Protein AF-A0A7W0PDH3-F1 (afdb_monomer)

Radius of gyration: 21.45 Å; Cα contacts (8 Å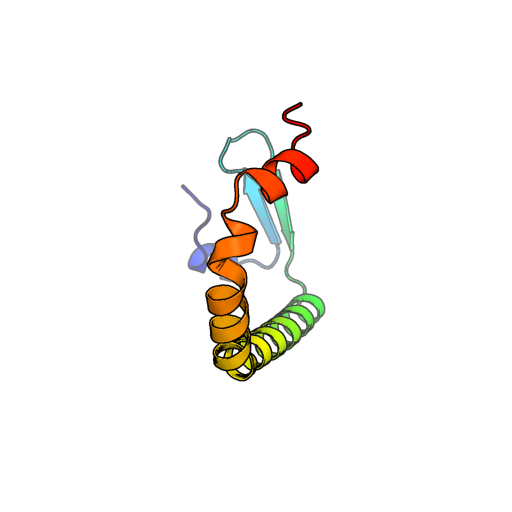, |Δi|>4): 36; chains: 1; bounding box: 40×27×57 Å

Mean predicted aligned error: 6.35 Å

Nearest PDB structures (foldseek):
  8vwi-assembly1_S  TM=2.831E-01  e=6.087E+00  Autographa californica multiple nucleopolyhedrovirus
  8vwj-assembly1_S  TM=2.519E-01  e=3.580E+00  Autographa californica multiple nucleopolyhedrovirus

pLDDT: mean 91.14, std 8.57, range [54.97, 98.75]

Foldseek 3Di:
DQDDPVVCVVDQWDWDQDPVRPDTDIDGDDPVVVVVVVVVVVVVVVVCVVCVVVVVVVCVVCVCVVPDPVNVCVVVVPD

Structure (mmCIF, N/CA/C/O backbone):
data_AF-A0A7W0PDH3-F1
#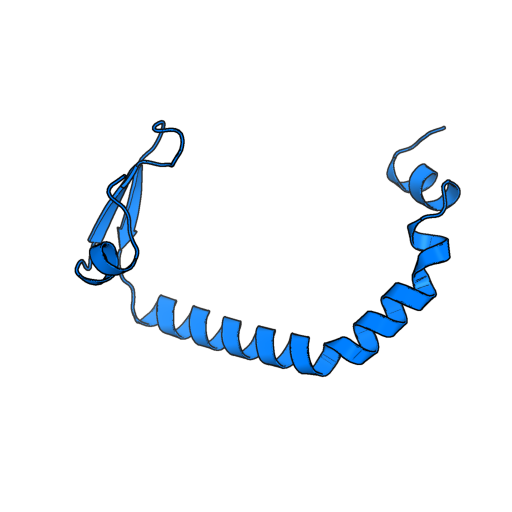
_entry.id   AF-A0A7W0PDH3-F1
#
loop_
_atom_site.group_PDB
_atom_site.id
_atom_site.type_symbol
_atom_site.label_atom_id
_atom_site.label_alt_id
_atom_site.label_comp_id
_atom_site.label_asym_id
_atom_site.label_entity_id
_atom_site.label_seq_id
_atom_site.pdbx_PDB_ins_code
_atom_site.Cartn_x
_atom_site.Cartn_y
_atom_site.Cartn_z
_atom_site.occupancy
_atom_site.B_iso_or_equiv
_atom_site.auth_seq_id
_atom_site.auth_comp_id
_atom_site.auth_asym_id
_atom_site.auth_atom_id
_atom_site.pdbx_PDB_model_num
ATOM 1 N N . MET A 1 1 ? 13.185 17.024 -11.413 1.00 54.97 1 MET A N 1
ATOM 2 C CA . MET A 1 1 ? 11.949 16.202 -11.358 1.00 54.97 1 MET A CA 1
ATOM 3 C C . MET A 1 1 ? 11.655 15.612 -12.742 1.00 54.97 1 MET A C 1
ATOM 5 O O . MET A 1 1 ? 10.982 16.262 -13.535 1.00 54.97 1 MET A O 1
ATOM 9 N N . HIS A 1 2 ? 12.172 14.418 -13.067 1.00 61.66 2 HIS A N 1
ATOM 10 C CA . HIS A 1 2 ? 12.116 13.857 -14.436 1.00 61.66 2 HIS A CA 1
ATOM 11 C C . HIS A 1 2 ? 11.371 12.515 -14.574 1.00 61.66 2 HIS A C 1
ATOM 13 O O . HIS A 1 2 ? 11.429 11.894 -15.627 1.00 61.66 2 HIS A O 1
ATOM 19 N N . THR A 1 3 ? 10.580 12.106 -13.578 1.00 76.44 3 THR A N 1
ATOM 20 C CA . THR A 1 3 ? 10.011 10.745 -13.535 1.00 76.44 3 THR A CA 1
ATOM 21 C C . THR A 1 3 ? 8.488 10.741 -13.382 1.00 76.44 3 THR A C 1
ATOM 23 O O . THR A 1 3 ? 7.942 10.261 -12.395 1.00 76.44 3 THR A O 1
ATOM 26 N N . ARG A 1 4 ? 7.767 11.335 -14.339 1.00 86.56 4 ARG A N 1
ATOM 27 C CA . ARG A 1 4 ? 6.289 11.369 -14.311 1.00 86.56 4 ARG A CA 1
ATOM 28 C C . ARG A 1 4 ? 5.724 10.181 -15.082 1.00 86.56 4 ARG A C 1
ATOM 30 O O . ARG A 1 4 ? 6.319 9.751 -16.070 1.00 86.56 4 ARG A O 1
ATOM 37 N N . TRP A 1 5 ? 4.564 9.680 -14.661 1.00 85.81 5 TRP A N 1
ATOM 38 C CA . TRP A 1 5 ? 3.986 8.442 -15.199 1.00 85.81 5 TRP A CA 1
ATOM 39 C C . TRP A 1 5 ? 3.751 8.490 -16.720 1.00 85.81 5 TRP A C 1
ATOM 41 O O . TRP A 1 5 ? 4.015 7.508 -17.407 1.00 85.81 5 TRP A O 1
ATOM 51 N N . TRP A 1 6 ? 3.359 9.647 -17.269 1.00 86.31 6 TRP A N 1
ATOM 52 C CA . TRP A 1 6 ? 3.147 9.837 -18.714 1.00 86.31 6 TRP A CA 1
ATOM 53 C C . TRP A 1 6 ? 4.437 9.928 -19.539 1.00 86.31 6 TRP A C 1
ATOM 55 O O . TRP A 1 6 ? 4.390 9.862 -20.767 1.00 86.31 6 TRP A O 1
ATOM 65 N N . MET A 1 7 ? 5.583 10.139 -18.886 1.00 87.94 7 MET A N 1
ATOM 66 C CA . MET A 1 7 ? 6.892 10.106 -19.539 1.00 87.94 7 MET A CA 1
ATOM 67 C C . MET A 1 7 ? 7.439 8.681 -19.524 1.00 87.94 7 MET A C 1
ATOM 69 O O . MET A 1 7 ? 7.831 8.178 -20.570 1.00 87.94 7 MET A O 1
ATOM 73 N N . LEU A 1 8 ? 7.379 8.001 -18.374 1.00 86.94 8 LEU A N 1
ATOM 74 C CA . LEU A 1 8 ? 7.826 6.610 -18.247 1.00 86.94 8 LEU A CA 1
ATOM 75 C C . LEU A 1 8 ? 7.012 5.632 -19.101 1.00 86.94 8 LEU A C 1
ATOM 77 O O . LEU A 1 8 ? 7.569 4.675 -19.631 1.00 86.94 8 LEU A O 1
ATOM 81 N N . SER A 1 9 ? 5.714 5.881 -19.292 1.00 85.50 9 SER A N 1
ATOM 82 C CA . SER A 1 9 ? 4.863 5.017 -20.118 1.00 85.50 9 SER A CA 1
ATOM 83 C C . SER A 1 9 ? 5.312 4.928 -21.581 1.00 85.50 9 SER A C 1
ATOM 85 O O . SER A 1 9 ? 4.954 3.977 -22.274 1.00 85.50 9 SER A O 1
ATOM 87 N N . ARG A 1 10 ? 6.144 5.862 -22.054 1.00 87.50 10 ARG A N 1
ATOM 88 C CA . ARG A 1 10 ? 6.682 5.864 -23.422 1.00 87.50 10 ARG A CA 1
ATOM 89 C C . ARG A 1 10 ? 7.910 4.966 -23.608 1.00 87.50 10 ARG A C 1
ATOM 91 O O . ARG A 1 10 ? 8.261 4.698 -24.748 1.00 87.50 10 ARG A O 1
ATOM 98 N N . TYR A 1 11 ? 8.537 4.489 -22.529 1.00 88.31 11 TYR A N 1
ATOM 99 C CA . TYR A 1 11 ? 9.782 3.712 -22.581 1.00 88.31 11 TYR A CA 1
ATOM 100 C C . TYR A 1 11 ? 9.597 2.298 -22.026 1.00 88.31 11 TYR A C 1
ATOM 102 O O . TYR A 1 11 ? 8.965 2.113 -20.986 1.00 88.31 11 TYR A O 1
ATOM 110 N N . ASP A 1 12 ? 10.179 1.295 -22.684 1.00 87.06 12 ASP A N 1
ATOM 111 C CA . ASP A 1 12 ? 10.203 -0.089 -22.181 1.00 87.06 12 ASP A CA 1
ATOM 112 C C . ASP A 1 12 ? 11.248 -0.312 -21.078 1.00 87.06 12 ASP A C 1
ATOM 114 O O . ASP A 1 12 ? 11.179 -1.299 -20.350 1.00 87.06 12 ASP A O 1
ATOM 118 N N . SER A 1 13 ? 12.205 0.606 -20.942 1.00 89.38 13 SER A N 1
ATOM 119 C CA . SER A 1 13 ? 13.291 0.548 -19.969 1.00 89.38 13 SER A CA 1
ATOM 120 C C . SER A 1 13 ? 13.676 1.963 -19.531 1.00 89.38 13 SER A C 1
ATOM 122 O O . SER A 1 13 ? 13.832 2.843 -20.379 1.00 89.38 13 SER A O 1
ATOM 124 N N . ALA A 1 14 ? 13.819 2.198 -18.226 1.00 89.81 14 ALA A N 1
ATOM 125 C CA . ALA A 1 14 ? 14.252 3.479 -17.674 1.00 89.81 14 ALA A CA 1
ATOM 126 C C . ALA A 1 14 ? 15.073 3.294 -16.392 1.00 89.81 14 ALA A C 1
ATOM 128 O O . ALA A 1 14 ? 14.692 2.530 -15.505 1.00 89.81 14 ALA A O 1
ATOM 129 N N . LEU A 1 15 ? 16.172 4.039 -16.275 1.00 90.31 15 LEU A N 1
ATOM 130 C CA . LEU A 1 15 ? 16.870 4.236 -15.007 1.00 90.31 15 LEU A CA 1
ATOM 131 C C . LEU A 1 15 ? 16.264 5.444 -14.301 1.00 90.31 15 LEU A C 1
ATOM 133 O O . LEU A 1 15 ? 16.136 6.522 -14.881 1.00 90.31 15 LEU A O 1
ATOM 137 N N . VAL A 1 16 ? 15.873 5.250 -13.050 1.00 85.69 16 VAL A N 1
ATOM 138 C CA . VAL A 1 16 ? 15.226 6.274 -12.238 1.00 85.69 16 VAL A CA 1
ATOM 139 C C . VAL A 1 16 ? 16.026 6.447 -10.964 1.00 85.69 16 VAL A C 1
ATOM 141 O O . VAL A 1 16 ? 16.146 5.517 -10.170 1.00 85.69 16 VAL A O 1
ATOM 144 N N . THR A 1 17 ? 16.540 7.653 -10.754 1.00 87.94 17 THR A N 1
ATOM 145 C CA . THR A 1 17 ? 17.164 8.024 -9.486 1.00 87.94 17 THR A CA 1
ATOM 146 C C . THR A 1 17 ? 16.119 8.039 -8.373 1.00 87.94 17 THR A C 1
ATOM 148 O O . THR A 1 17 ? 15.014 8.562 -8.560 1.00 87.94 17 THR A O 1
ATOM 151 N N . THR A 1 18 ? 16.465 7.467 -7.224 1.00 86.56 18 THR A N 1
ATOM 152 C CA . THR A 1 18 ? 15.629 7.483 -6.023 1.00 86.56 18 THR A CA 1
ATOM 153 C C . THR A 1 18 ? 15.374 8.911 -5.541 1.00 86.56 18 THR A C 1
ATOM 155 O O . THR A 1 18 ? 16.093 9.849 -5.889 1.00 86.56 18 THR A O 1
ATOM 158 N N . ALA A 1 19 ? 14.310 9.096 -4.755 1.00 85.00 19 ALA A N 1
ATOM 159 C CA . ALA A 1 19 ? 13.883 10.425 -4.311 1.00 85.00 19 ALA A CA 1
ATOM 160 C C . ALA A 1 19 ? 14.943 11.150 -3.461 1.00 85.00 19 ALA A C 1
ATOM 162 O O . ALA A 1 19 ? 15.017 12.375 -3.494 1.00 85.00 19 ALA A O 1
ATOM 163 N N . ASP A 1 20 ? 15.769 10.394 -2.741 1.00 86.50 20 ASP A N 1
ATOM 164 C CA . ASP A 1 20 ? 16.894 10.865 -1.932 1.00 86.50 20 ASP A CA 1
ATOM 165 C C . ASP A 1 20 ? 18.203 11.021 -2.732 1.00 86.50 20 ASP A C 1
ATOM 167 O O . ASP A 1 20 ? 19.204 11.481 -2.191 1.00 86.50 20 ASP A O 1
ATOM 171 N N . GLY A 1 21 ? 18.214 10.669 -4.022 1.00 83.62 21 GLY A N 1
ATOM 172 C CA . GLY A 1 21 ? 19.368 10.845 -4.906 1.00 83.62 21 GLY A CA 1
ATOM 173 C C . GLY A 1 21 ? 20.484 9.812 -4.737 1.00 83.62 21 GLY A C 1
ATOM 174 O O . GLY A 1 21 ? 21.488 9.895 -5.443 1.00 83.62 21 GLY A O 1
ATOM 175 N N . THR A 1 22 ? 20.334 8.857 -3.821 1.00 88.69 22 THR A N 1
ATOM 176 C CA . THR A 1 22 ? 21.425 7.969 -3.389 1.00 88.69 22 THR A CA 1
ATOM 177 C C . THR A 1 22 ? 21.576 6.722 -4.255 1.00 88.69 22 THR A C 1
ATOM 179 O O . THR A 1 22 ? 22.651 6.124 -4.289 1.00 88.69 22 THR A O 1
ATOM 182 N N . ALA A 1 23 ? 20.527 6.335 -4.982 1.00 86.31 23 ALA A N 1
ATOM 183 C CA . ALA A 1 23 ? 20.507 5.122 -5.784 1.00 86.31 23 ALA A CA 1
ATOM 184 C C . ALA A 1 23 ? 19.775 5.316 -7.119 1.00 86.31 23 ALA A C 1
ATOM 186 O O . ALA A 1 23 ? 19.096 6.316 -7.362 1.00 86.31 23 ALA A O 1
ATOM 187 N N . GLN A 1 24 ? 19.916 4.326 -8.000 1.00 87.25 24 GLN A N 1
ATOM 188 C CA . GLN A 1 24 ? 19.159 4.221 -9.242 1.00 87.25 24 GLN A CA 1
ATOM 189 C C . GLN A 1 24 ? 18.432 2.881 -9.287 1.00 87.25 24 GLN A C 1
ATOM 191 O O . GLN A 1 24 ? 19.032 1.830 -9.071 1.00 87.25 24 GLN A O 1
ATOM 196 N N . SER A 1 25 ? 17.146 2.928 -9.609 1.00 88.94 25 SER A N 1
ATOM 197 C CA . SER A 1 25 ? 16.320 1.752 -9.857 1.00 88.94 25 SER A CA 1
ATOM 198 C C . SER A 1 25 ? 16.116 1.584 -11.353 1.00 88.94 25 SER A C 1
ATOM 200 O O . SER A 1 25 ? 15.757 2.535 -12.055 1.00 88.94 25 SER A O 1
ATOM 202 N N . TRP A 1 26 ? 16.322 0.365 -11.843 1.00 90.75 26 TRP A N 1
ATOM 203 C CA . TRP A 1 26 ? 16.030 0.012 -13.223 1.00 90.75 26 TRP A CA 1
ATOM 204 C C . TRP A 1 26 ? 14.598 -0.504 -13.347 1.00 90.75 26 TRP A C 1
ATOM 206 O O . TRP A 1 26 ? 14.230 -1.516 -12.754 1.00 90.75 26 TRP A O 1
ATOM 216 N N . TYR A 1 27 ? 13.789 0.202 -14.130 1.00 89.56 27 TYR A N 1
ATOM 217 C CA . TYR A 1 27 ? 12.432 -0.197 -14.467 1.00 89.56 27 TYR A CA 1
ATOM 218 C C . TYR A 1 27 ? 12.407 -0.755 -15.880 1.00 89.56 27 TYR A C 1
ATOM 220 O O . TYR A 1 27 ? 12.648 -0.018 -16.833 1.00 89.56 27 TYR A O 1
ATOM 228 N N . GLN A 1 28 ? 12.069 -2.035 -16.008 1.00 92.75 28 GLN A N 1
ATOM 229 C CA . GLN A 1 28 ? 11.838 -2.693 -17.286 1.00 92.75 28 GLN A CA 1
ATOM 230 C C . GLN A 1 28 ? 10.388 -3.162 -17.372 1.00 92.75 28 GLN A C 1
ATOM 232 O O . GLN A 1 28 ? 9.820 -3.687 -16.412 1.00 92.75 28 GLN A O 1
ATOM 237 N N . ARG A 1 29 ? 9.771 -2.958 -18.532 1.00 93.31 29 ARG A N 1
ATOM 238 C CA . ARG A 1 29 ? 8.398 -3.374 -18.783 1.00 93.31 29 ARG A CA 1
ATOM 239 C C . ARG A 1 29 ? 8.327 -4.875 -19.026 1.00 93.31 29 ARG A C 1
ATOM 241 O O . ARG A 1 29 ? 8.904 -5.384 -19.979 1.00 93.31 29 ARG A O 1
ATOM 248 N N . ASP A 1 30 ? 7.524 -5.545 -18.210 1.00 94.75 30 ASP A N 1
ATOM 249 C CA . ASP A 1 30 ? 7.138 -6.940 -18.399 1.00 94.75 30 ASP A CA 1
ATOM 250 C C . ASP A 1 30 ? 5.599 -7.044 -18.443 1.00 94.75 30 ASP A C 1
ATOM 252 O O . ASP A 1 30 ? 4.933 -6.915 -17.407 1.00 94.75 30 ASP A O 1
ATOM 256 N N . PRO A 1 31 ? 5.004 -7.261 -19.634 1.00 93.81 31 PRO A N 1
ATOM 257 C CA . PRO A 1 31 ? 3.557 -7.387 -19.790 1.00 93.81 31 PRO A CA 1
ATOM 258 C C . PRO A 1 31 ? 2.939 -8.560 -19.020 1.00 93.81 31 PRO A C 1
ATOM 260 O O . PRO A 1 31 ? 1.783 -8.457 -18.602 1.00 93.81 31 PRO A O 1
ATOM 263 N N . ALA A 1 32 ? 3.664 -9.668 -18.838 1.00 97.31 32 ALA A N 1
ATOM 264 C CA . ALA A 1 32 ? 3.156 -10.836 -18.122 1.00 97.31 32 ALA A CA 1
ATOM 265 C C . ALA A 1 32 ? 3.062 -10.536 -16.622 1.00 97.31 32 ALA A C 1
ATO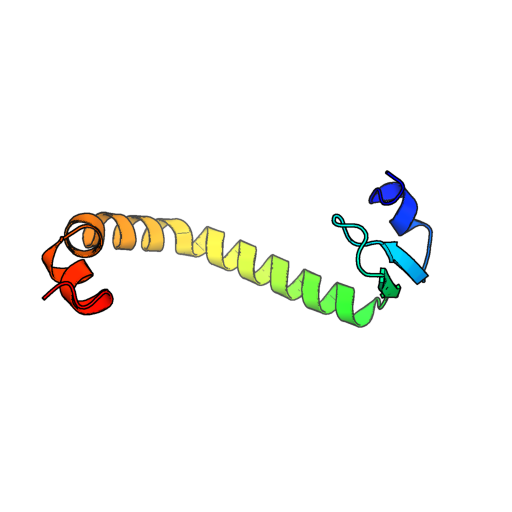M 267 O O . ALA A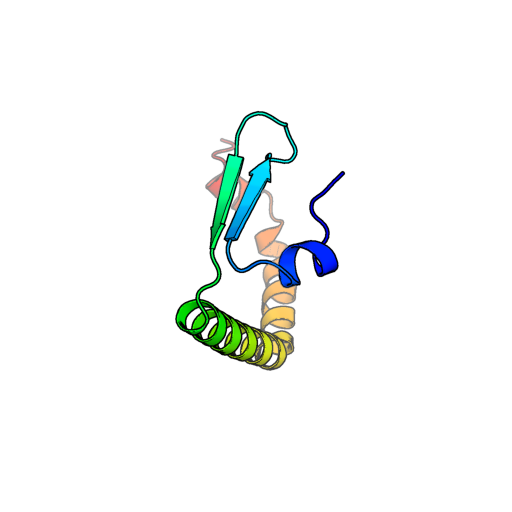 1 32 ? 1.997 -10.708 -16.018 1.00 97.31 32 ALA A O 1
ATOM 268 N N . THR A 1 33 ? 4.136 -9.984 -16.052 1.00 96.69 33 THR A N 1
ATOM 269 C CA . THR A 1 33 ? 4.158 -9.526 -14.657 1.00 96.69 33 THR A CA 1
ATOM 270 C C . THR A 1 33 ? 3.098 -8.452 -14.410 1.00 96.69 33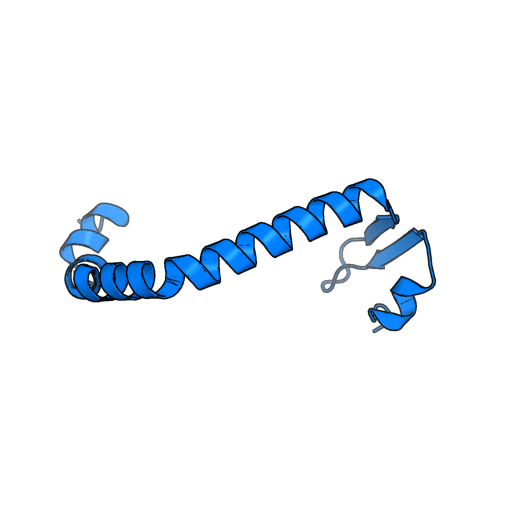 THR A C 1
ATOM 272 O O . THR A 1 33 ? 2.327 -8.561 -13.455 1.00 96.69 33 THR A O 1
ATOM 275 N N . PHE A 1 34 ? 2.974 -7.463 -15.305 1.00 95.25 34 PHE A N 1
ATOM 276 C CA . PHE A 1 34 ? 1.957 -6.414 -15.192 1.00 95.25 34 PHE A CA 1
ATOM 277 C C . PHE A 1 34 ? 0.534 -6.982 -15.141 1.00 95.25 34 PHE A C 1
ATOM 279 O O . PHE A 1 34 ? -0.231 -6.647 -14.238 1.00 95.25 34 PHE A O 1
ATOM 286 N N . ARG A 1 35 ? 0.170 -7.869 -16.079 1.00 97.94 35 ARG A N 1
ATOM 287 C CA . ARG A 1 35 ? -1.172 -8.476 -16.123 1.00 97.94 35 ARG A CA 1
ATOM 288 C C . ARG A 1 35 ? -1.462 -9.306 -14.873 1.00 97.94 35 ARG A C 1
ATOM 290 O O . ARG A 1 35 ? -2.564 -9.214 -14.337 1.00 97.94 35 ARG A O 1
ATOM 297 N N . SER A 1 36 ? -0.477 -10.064 -14.389 1.00 98.31 36 SER A N 1
ATOM 298 C CA . SER A 1 36 ? -0.590 -10.852 -13.155 1.00 98.31 36 SER A CA 1
ATOM 299 C C . SER A 1 36 ? -0.846 -9.963 -11.932 1.00 98.31 36 SER A C 1
ATOM 301 O O . SER A 1 36 ? -1.806 -10.172 -11.184 1.00 98.31 36 SER A O 1
ATOM 303 N N . MET A 1 37 ? -0.046 -8.906 -11.764 1.00 98.19 37 MET A N 1
ATOM 304 C CA . MET A 1 37 ? -0.207 -7.951 -10.665 1.00 98.19 37 MET A CA 1
ATOM 305 C C . MET A 1 37 ? -1.530 -7.188 -10.752 1.00 98.19 37 MET A C 1
ATOM 307 O O . MET A 1 37 ? -2.189 -6.997 -9.730 1.00 98.19 37 MET A O 1
ATOM 311 N N . LEU A 1 38 ? -1.955 -6.794 -11.956 1.00 98.31 38 LEU A N 1
ATOM 312 C CA . LEU A 1 38 ? -3.228 -6.112 -12.166 1.00 98.31 38 LEU A CA 1
ATOM 313 C C . LEU A 1 38 ? -4.411 -7.013 -11.795 1.00 98.31 38 LEU A C 1
ATOM 315 O O . LEU A 1 38 ? -5.281 -6.585 -11.040 1.00 98.31 38 LEU A O 1
ATOM 319 N N . ALA A 1 39 ? -4.422 -8.265 -12.260 1.00 98.56 39 ALA A N 1
ATOM 320 C CA . ALA A 1 39 ? -5.472 -9.225 -11.925 1.00 98.56 39 ALA A CA 1
ATOM 321 C C . ALA A 1 39 ? -5.558 -9.461 -10.408 1.00 98.56 39 ALA A C 1
ATOM 323 O O . ALA A 1 39 ? -6.644 -9.401 -9.828 1.00 98.56 39 ALA A O 1
ATOM 324 N N . ARG A 1 40 ? -4.407 -9.645 -9.743 1.00 98.50 40 ARG A N 1
ATOM 325 C CA . ARG A 1 40 ? -4.340 -9.772 -8.280 1.00 98.50 40 ARG A CA 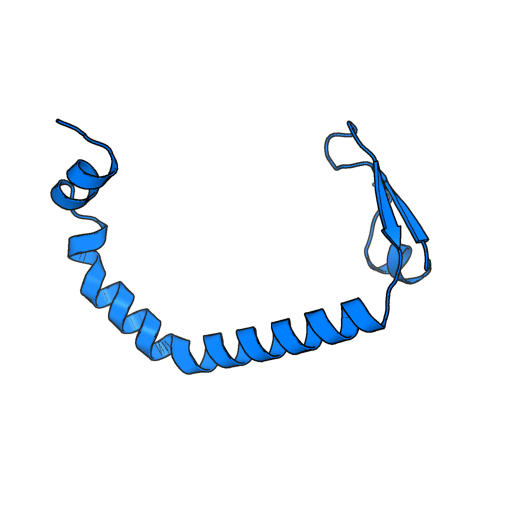1
ATOM 326 C C . ARG A 1 40 ? -4.856 -8.519 -7.577 1.00 98.50 40 ARG A C 1
ATOM 328 O O . ARG A 1 40 ? -5.622 -8.636 -6.624 1.00 98.50 40 ARG A O 1
ATOM 335 N N . SER A 1 41 ? -4.457 -7.336 -8.039 1.00 98.62 41 SER A N 1
ATOM 336 C CA . SER A 1 41 ? -4.906 -6.062 -7.474 1.00 98.62 41 SER A CA 1
ATOM 337 C C . SER A 1 41 ? -6.424 -5.928 -7.567 1.00 98.62 41 SER A C 1
ATOM 339 O O . SER A 1 41 ? -7.073 -5.664 -6.556 1.00 98.62 41 SER A O 1
ATOM 341 N N . VAL A 1 42 ? -7.015 -6.203 -8.734 1.00 98.75 42 VAL A N 1
ATOM 342 C CA . VAL A 1 42 ? -8.473 -6.175 -8.925 1.00 98.75 42 VAL A CA 1
ATOM 343 C C . VAL A 1 42 ? -9.171 -7.159 -7.985 1.00 98.75 42 VAL A C 1
ATOM 345 O O . VAL A 1 42 ? -10.119 -6.776 -7.301 1.00 98.75 42 VAL A O 1
ATOM 348 N N . ALA A 1 43 ? -8.684 -8.399 -7.888 1.00 98.62 43 ALA A N 1
ATOM 349 C CA . ALA A 1 43 ? -9.261 -9.402 -6.995 1.00 98.62 43 ALA A CA 1
ATOM 350 C C . ALA A 1 43 ? -9.227 -8.962 -5.518 1.00 98.62 43 ALA A C 1
ATOM 352 O O . ALA A 1 43 ? -10.215 -9.132 -4.801 1.00 98.62 43 ALA A O 1
ATOM 353 N N . LEU A 1 44 ? -8.121 -8.355 -5.072 1.00 98.56 44 LEU A N 1
ATOM 354 C CA . LEU A 1 44 ? -7.984 -7.827 -3.713 1.00 98.56 44 LEU A CA 1
ATOM 355 C C . LEU A 1 44 ? -8.911 -6.637 -3.455 1.00 98.56 44 LEU A C 1
ATOM 357 O O . LEU A 1 44 ? -9.553 -6.606 -2.411 1.00 98.56 44 LEU A O 1
ATOM 361 N N . HIS A 1 45 ? -9.045 -5.701 -4.398 1.00 98.50 45 HIS A N 1
ATOM 362 C CA . HIS A 1 45 ? -9.967 -4.569 -4.254 1.00 98.50 45 HIS A CA 1
ATOM 363 C C . HIS A 1 45 ? -11.422 -5.034 -4.181 1.00 98.50 45 HIS A C 1
ATOM 365 O O . HIS A 1 45 ? -12.180 -4.565 -3.336 1.00 98.50 45 HIS A O 1
ATOM 371 N N . GLN A 1 46 ? -11.809 -6.000 -5.017 1.00 98.62 46 GLN A N 1
ATOM 372 C CA . GLN A 1 46 ? -13.145 -6.587 -4.953 1.00 98.62 46 GLN A CA 1
ATOM 373 C C . GLN A 1 46 ? -13.387 -7.301 -3.621 1.00 98.62 46 GLN A C 1
ATOM 375 O O . GLN A 1 46 ? -14.465 -7.179 -3.046 1.00 98.62 46 GLN A O 1
ATOM 380 N N . ARG A 1 47 ? -12.393 -8.046 -3.121 1.00 98.31 47 ARG A N 1
ATOM 381 C CA . ARG A 1 47 ? -12.472 -8.699 -1.813 1.00 98.31 47 ARG A CA 1
ATOM 382 C C . ARG A 1 47 ? -12.632 -7.673 -0.696 1.00 98.31 47 ARG A C 1
ATOM 384 O O . ARG A 1 47 ? -13.568 -7.797 0.084 1.00 98.31 47 ARG A O 1
ATOM 391 N N . ALA A 1 48 ? -11.779 -6.652 -0.667 1.00 98.06 48 ALA A N 1
ATOM 392 C CA . ALA A 1 48 ? -11.837 -5.582 0.319 1.00 98.06 48 ALA A CA 1
ATOM 393 C C . ALA A 1 48 ? -13.202 -4.884 0.302 1.00 98.06 48 ALA A C 1
ATOM 395 O O . ALA A 1 48 ? -13.812 -4.736 1.351 1.00 98.06 48 ALA A O 1
ATOM 396 N N . ALA A 1 49 ? -13.728 -4.543 -0.878 1.00 98.38 49 ALA A N 1
ATOM 397 C CA . ALA A 1 49 ? -15.044 -3.919 -1.004 1.00 98.38 49 ALA A CA 1
ATOM 398 C C . ALA A 1 49 ? -16.181 -4.814 -0.479 1.00 98.38 49 ALA A C 1
ATOM 400 O O . ALA A 1 49 ? -17.081 -4.323 0.197 1.00 98.38 49 ALA A O 1
ATOM 401 N N . ARG A 1 50 ? -16.138 -6.126 -0.759 1.00 98.56 50 ARG A N 1
ATOM 402 C CA . ARG A 1 50 ? -17.141 -7.085 -0.265 1.00 98.56 50 ARG A CA 1
ATOM 403 C C . ARG A 1 50 ? -17.058 -7.306 1.245 1.00 98.56 50 ARG A C 1
ATOM 405 O O . ARG A 1 50 ? -18.087 -7.406 1.899 1.00 98.56 50 ARG A O 1
ATOM 412 N N . GLU A 1 51 ? -15.848 -7.420 1.784 1.00 98.31 51 GLU A N 1
ATOM 413 C CA . GLU A 1 51 ? -15.609 -7.751 3.195 1.00 98.31 51 GLU A CA 1
ATOM 414 C C . GLU A 1 51 ? -15.647 -6.516 4.109 1.00 98.31 51 GLU A C 1
ATOM 416 O O . GLU A 1 51 ? -15.758 -6.660 5.326 1.00 98.31 51 GLU A O 1
ATOM 421 N N . TRP A 1 52 ? -15.607 -5.305 3.539 1.00 98.19 52 TRP A N 1
ATOM 422 C CA . TRP A 1 52 ? -15.526 -4.048 4.282 1.00 98.19 52 TRP A CA 1
ATOM 423 C C . TRP A 1 52 ? -16.583 -3.882 5.381 1.00 98.19 52 TRP A C 1
ATOM 425 O O . TRP A 1 52 ? -16.187 -3.536 6.492 1.00 98.19 52 TRP A O 1
ATOM 435 N N . PRO A 1 53 ? -17.889 -4.143 5.161 1.00 98.31 53 PRO A N 1
ATOM 436 C CA . PRO A 1 53 ? -18.882 -3.945 6.216 1.00 98.31 53 PRO A CA 1
ATOM 437 C C . PRO A 1 53 ? -18.619 -4.830 7.440 1.00 98.31 53 PRO A C 1
ATOM 439 O O . PRO A 1 53 ? -18.674 -4.354 8.569 1.00 98.31 53 PRO A O 1
ATOM 442 N N . ALA A 1 54 ? -18.269 -6.101 7.219 1.00 98.31 54 ALA A N 1
ATOM 443 C CA . ALA A 1 54 ? -17.970 -7.036 8.300 1.00 98.31 54 ALA A CA 1
ATOM 444 C C . ALA A 1 54 ? -16.674 -6.660 9.030 1.00 98.31 54 ALA A C 1
ATOM 446 O O . ALA A 1 54 ? -16.643 -6.652 10.258 1.00 98.31 54 ALA A O 1
ATOM 447 N N . LEU A 1 55 ? -15.624 -6.305 8.282 1.00 97.62 55 LEU A N 1
ATOM 448 C CA . LEU A 1 55 ? -14.361 -5.841 8.856 1.00 97.62 55 LEU A CA 1
ATOM 449 C C . LEU A 1 55 ? -14.563 -4.572 9.689 1.00 97.62 55 LEU A C 1
ATOM 451 O O . LEU A 1 55 ? -14.069 -4.493 10.809 1.00 97.62 55 LEU A O 1
ATOM 455 N N . ALA A 1 56 ? -15.325 -3.601 9.188 1.00 98.12 56 ALA A N 1
ATOM 456 C CA . ALA A 1 56 ? -15.593 -2.362 9.905 1.00 98.12 56 ALA A CA 1
ATOM 457 C C . ALA A 1 56 ? -16.280 -2.621 11.256 1.00 98.12 56 ALA A C 1
ATOM 459 O O . ALA A 1 56 ? -15.860 -2.057 12.264 1.00 98.12 56 ALA A O 1
ATOM 460 N N . GLU A 1 57 ? -17.293 -3.490 11.300 1.00 98.25 57 GLU A N 1
ATOM 461 C CA . GLU A 1 57 ? -17.975 -3.829 12.554 1.00 98.25 57 GLU A CA 1
ATOM 462 C C . GLU A 1 57 ? -17.072 -4.601 13.523 1.00 98.25 57 GLU A C 1
ATOM 464 O O . GLU A 1 57 ? -17.039 -4.278 14.709 1.00 98.25 57 GLU A O 1
ATOM 469 N N . GLN A 1 58 ? -16.270 -5.549 13.028 1.00 98.00 58 GLN A N 1
ATOM 470 C CA . GLN A 1 58 ? -15.299 -6.274 13.857 1.00 98.00 58 GLN A CA 1
ATOM 471 C C . GLN A 1 58 ? -14.286 -5.325 14.508 1.00 98.00 58 GLN A C 1
ATOM 473 O O . GLN A 1 58 ? -14.052 -5.400 15.713 1.00 98.00 58 GLN A O 1
ATOM 478 N N . TYR A 1 59 ? -13.725 -4.393 13.734 1.00 97.19 59 TYR A N 1
ATOM 479 C CA . TYR A 1 59 ? -12.762 -3.419 14.249 1.00 97.19 59 TYR A CA 1
ATOM 480 C C . TYR A 1 59 ? -13.393 -2.442 15.248 1.00 97.19 59 TYR A C 1
ATOM 482 O O . TYR A 1 59 ? -12.771 -2.128 16.260 1.00 97.19 59 TYR A O 1
ATOM 490 N N . LYS A 1 60 ? -14.629 -1.978 15.008 1.00 97.50 60 LYS A N 1
ATOM 491 C CA . LYS A 1 60 ? -15.349 -1.120 15.966 1.00 97.50 60 LYS A CA 1
ATOM 492 C C . LYS A 1 60 ? -15.645 -1.852 17.272 1.00 97.50 60 LYS A C 1
ATOM 494 O O . LYS A 1 60 ? -15.454 -1.276 18.338 1.00 97.50 60 LYS A O 1
ATOM 499 N N . ALA A 1 61 ? -16.087 -3.107 17.198 1.00 97.88 61 ALA A N 1
ATOM 500 C CA . ALA A 1 61 ? -16.373 -3.919 18.377 1.00 97.88 61 ALA A CA 1
ATOM 501 C C . ALA A 1 61 ? -15.108 -4.194 19.207 1.00 97.88 61 ALA A C 1
ATOM 503 O O . ALA A 1 61 ? -15.161 -4.161 20.434 1.00 97.88 61 ALA A O 1
ATOM 504 N N . ALA A 1 62 ? -13.966 -4.403 18.545 1.00 97.00 62 ALA A N 1
ATOM 505 C CA . ALA A 1 62 ? -12.676 -4.624 19.194 1.00 97.00 62 ALA A CA 1
ATOM 506 C C . ALA A 1 62 ? -11.998 -3.335 19.699 1.00 97.00 62 ALA A C 1
ATOM 508 O O . ALA A 1 62 ? -10.974 -3.413 20.376 1.00 97.00 62 ALA A O 1
ATOM 509 N N . LEU A 1 63 ? -12.542 -2.147 19.397 1.00 95.88 63 LEU A N 1
ATOM 510 C CA . LEU A 1 63 ? -11.907 -0.865 19.718 1.00 95.88 63 LEU A CA 1
ATOM 511 C C . LEU A 1 63 ? -11.501 -0.730 21.200 1.00 95.88 63 LEU A C 1
ATOM 513 O O . LEU A 1 63 ? -10.355 -0.350 21.435 1.00 95.88 63 LEU A O 1
ATOM 517 N N . PRO A 1 64 ? -12.348 -1.077 22.196 1.00 94.62 64 PRO A N 1
ATOM 518 C CA . PRO A 1 64 ? -11.977 -0.943 23.606 1.00 94.62 64 PRO A CA 1
ATOM 519 C C . PRO A 1 64 ? -10.773 -1.804 24.002 1.00 94.62 64 PRO A C 1
ATOM 521 O O . PRO A 1 64 ? -9.965 -1.385 24.826 1.00 94.62 64 PRO A O 1
ATOM 524 N N . GLU A 1 65 ? -10.641 -2.993 23.410 1.00 94.12 65 GLU A N 1
ATOM 525 C CA . GLU A 1 65 ? -9.512 -3.892 23.650 1.00 94.12 65 GLU A CA 1
ATOM 526 C C . GLU A 1 65 ? -8.246 -3.365 22.966 1.00 94.12 65 GLU A C 1
ATOM 528 O O . GLU A 1 65 ? -7.205 -3.228 23.613 1.00 94.12 65 GLU A O 1
ATOM 533 N N . LEU A 1 66 ? -8.357 -2.994 21.685 1.00 92.44 66 LEU A N 1
ATOM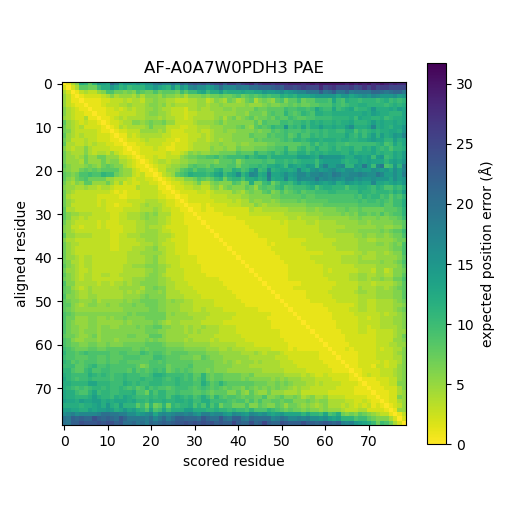 534 C CA . LEU A 1 66 ? -7.251 -2.498 20.860 1.00 92.44 66 LEU A CA 1
ATOM 535 C C . LEU A 1 66 ? -6.600 -1.232 21.423 1.00 92.44 66 LEU A C 1
ATOM 537 O O . LEU A 1 66 ? -5.402 -1.031 21.235 1.00 92.44 66 LEU A O 1
ATOM 541 N N . THR A 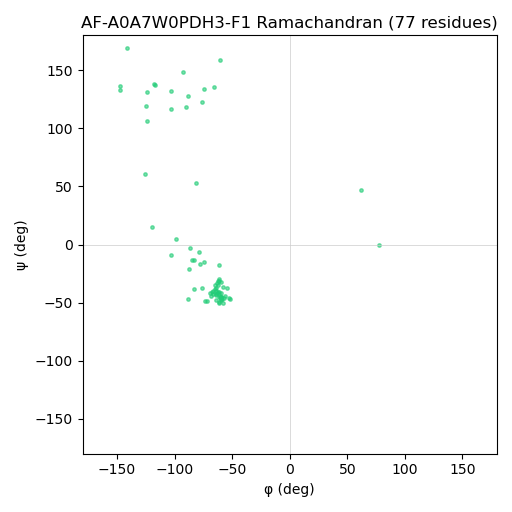1 67 ? -7.367 -0.373 22.097 1.00 92.94 67 THR A N 1
ATOM 542 C CA . THR A 1 67 ? -6.855 0.861 22.711 1.00 92.94 67 THR A CA 1
ATOM 543 C C . THR A 1 67 ? -6.594 0.728 24.210 1.00 92.94 67 THR A C 1
ATOM 545 O O . THR A 1 67 ? -6.298 1.729 24.861 1.00 92.94 67 THR A O 1
ATOM 548 N N . SER A 1 68 ? -6.742 -0.465 24.794 1.00 92.50 68 SER A N 1
ATOM 549 C CA . SER A 1 68 ? -6.556 -0.630 26.235 1.00 92.50 68 SER A CA 1
ATOM 550 C C . SER A 1 68 ? -5.069 -0.576 26.613 1.00 92.50 68 SER A C 1
ATOM 552 O O . SER A 1 68 ? -4.250 -1.272 25.999 1.00 92.50 68 SER A O 1
ATOM 554 N N . PRO A 1 69 ? -4.695 0.186 27.659 1.00 90.25 69 PRO A N 1
ATOM 555 C CA . PRO A 1 69 ? -3.328 0.191 28.173 1.00 90.25 69 PRO A CA 1
ATOM 556 C C . PRO A 1 69 ? -2.834 -1.213 28.529 1.00 90.25 69 PRO A C 1
ATOM 558 O O . PRO A 1 69 ? -1.693 -1.545 28.246 1.00 90.25 69 PRO A O 1
ATOM 561 N N . GLN A 1 70 ? -3.711 -2.065 29.069 1.00 89.25 70 GLN A N 1
ATOM 562 C CA . GLN A 1 70 ? -3.383 -3.431 29.478 1.00 89.25 70 GLN A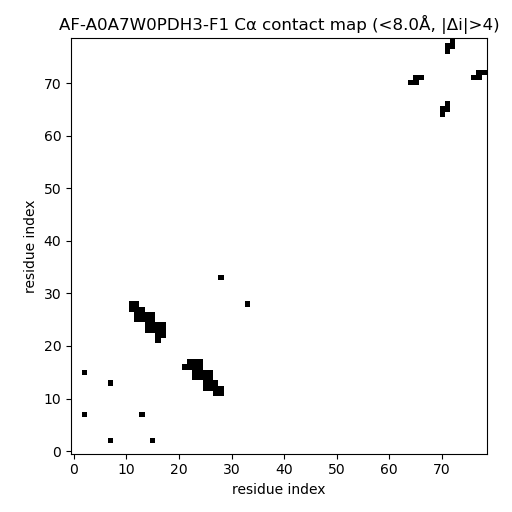 CA 1
ATOM 563 C C . GLN A 1 70 ? -2.995 -4.341 28.300 1.00 89.25 70 GLN A C 1
ATOM 565 O O . GLN A 1 70 ? -2.158 -5.227 28.458 1.00 89.25 70 GLN A O 1
ATOM 570 N N . VAL A 1 71 ? -3.597 -4.165 27.117 1.00 89.75 71 VAL A N 1
ATOM 571 C CA . VAL A 1 71 ? -3.215 -4.923 25.908 1.00 89.75 71 VAL A CA 1
ATOM 572 C C . VAL A 1 71 ? -1.916 -4.386 25.315 1.00 89.75 71 VAL A C 1
ATOM 574 O O . VAL A 1 71 ? -1.070 -5.162 24.864 1.00 89.75 71 VAL A O 1
ATOM 577 N N . TRP A 1 72 ? -1.724 -3.068 25.357 1.00 92.06 72 TRP A N 1
ATOM 578 C CA . TRP A 1 72 ? -0.477 -2.442 24.922 1.00 92.06 72 TRP A CA 1
ATOM 579 C C . TRP A 1 72 ? 0.699 -2.853 25.804 1.00 92.06 72 TRP A C 1
ATOM 581 O O . TRP A 1 72 ? 1.770 -3.150 25.284 1.00 92.06 72 TRP A O 1
ATOM 591 N N . ASP A 1 73 ? 0.482 -2.985 27.106 1.00 91.25 73 ASP A N 1
ATOM 592 C CA . ASP A 1 73 ? 1.490 -3.443 28.054 1.00 91.25 73 ASP A CA 1
ATOM 593 C C . ASP A 1 73 ? 2.078 -4.810 27.672 1.00 91.25 73 ASP A C 1
ATOM 595 O O . ASP A 1 73 ? 3.289 -4.980 27.570 1.00 91.25 73 ASP A O 1
ATOM 599 N N . LYS A 1 74 ? 1.219 -5.761 27.283 1.00 89.25 74 LYS A N 1
ATOM 600 C CA . LYS A 1 74 ? 1.649 -7.076 26.774 1.00 89.25 74 LYS A CA 1
ATOM 601 C C . LYS A 1 74 ? 2.477 -6.993 25.489 1.00 89.25 74 LYS A C 1
ATOM 603 O O . LYS A 1 74 ? 3.300 -7.868 25.242 1.00 89.25 74 LYS A O 1
ATOM 608 N N . THR A 1 75 ? 2.219 -5.992 24.649 1.00 89.38 75 THR A N 1
ATOM 609 C CA . THR A 1 75 ? 2.873 -5.839 23.338 1.00 89.38 75 THR A CA 1
ATOM 610 C C . THR A 1 75 ? 4.227 -5.147 23.464 1.00 89.38 75 THR A C 1
ATOM 612 O O . THR A 1 75 ? 5.174 -5.513 22.772 1.00 89.38 75 THR A O 1
ATOM 615 N N . PHE A 1 76 ? 4.317 -4.151 24.346 1.00 89.38 76 PHE A N 1
ATOM 616 C CA . PHE A 1 76 ? 5.499 -3.305 24.510 1.00 89.38 76 PHE A CA 1
ATOM 617 C C . PHE A 1 76 ? 6.340 -3.656 25.741 1.00 89.38 76 PHE A C 1
ATOM 619 O O . PHE A 1 76 ? 7.449 -3.144 25.863 1.00 89.38 76 PHE A O 1
ATOM 626 N N . GLY A 1 77 ? 5.847 -4.530 26.622 1.00 80.31 77 GLY A N 1
ATOM 627 C CA . GLY A 1 77 ? 6.506 -4.881 27.877 1.00 80.31 77 GLY A CA 1
ATOM 628 C C . GLY A 1 77 ? 6.659 -3.669 28.790 1.00 80.31 77 GLY A C 1
ATOM 629 O O . GLY A 1 77 ? 7.755 -3.425 29.285 1.00 80.31 77 GLY A O 1
ATOM 630 N N . LEU A 1 78 ? 5.597 -2.876 28.969 1.00 71.75 78 LEU A N 1
ATOM 631 C CA . LEU A 1 78 ? 5.601 -1.687 29.833 1.00 71.75 78 LEU A CA 1
ATOM 632 C C . LEU A 1 78 ? 5.400 -2.093 31.306 1.00 71.75 78 LEU A C 1
ATOM 634 O O . LEU A 1 78 ? 4.546 -1.562 32.016 1.00 71.75 78 LEU A O 1
ATOM 638 N N . HIS A 1 79 ? 6.232 -3.025 31.763 1.00 60.53 79 HIS A N 1
ATOM 639 C CA . HIS A 1 79 ? 6.342 -3.477 33.144 1.00 60.53 79 HIS A CA 1
ATOM 640 C C . HIS A 1 79 ? 7.802 -3.435 33.588 1.00 60.53 79 HIS A C 1
ATOM 642 O O . HIS A 1 79 ? 8.663 -3.953 32.842 1.00 60.53 79 HIS A O 1
#

Solvent-accessible surface area (backbone atoms only — not comparable to full-atom values): 4891 Å² total; per-residue (Å²): 142,89,86,48,72,84,60,55,73,78,48,63,61,46,81,41,68,42,96,86,66,82,47,72,47,80,48,67,73,47,72,67,61,49,53,52,53,49,52,52,49,52,54,50,52,55,47,48,66,70,46,39,68,61,51,53,51,53,54,60,72,43,41,71,58,76,71,28,68,73,55,48,29,75,75,70,58,78,118

Secondary structure (DSSP, 8-state):
----HHHHTT-SEEEEE-TTSS-EEEEE--HHHHHHHHHHHHHHHHHHHHHHHHHHHHHHHTHHHHT-HHHHHHHHT--

Sequence (79 aa):
MHTRWWMLSRYDSALVTTADGTAQSWYQRDPATFRSMLARSVALHQRAAREWPALAEQYKAALPELTSPQVWDKTFGLH